Protein AF-A0A962I729-F1 (afdb_monomer_lite)

Secondary structure (DSSP, 8-state):
--HHHHHHHHHHHHHHHHHHHHHHTS----TT--S-----HHHHSTT--S-EEEEEE-TTS-EEEEEBTEEEEE-SS-EEEEE--GGG-BEEEEEE-TTS-EEEEESS-EEEEEE-TTSSEEEEE-S-S---SSPPPGGGTTS-SS---TT-SS-----

Radius of gyration: 30.05 Å; chains: 1; bounding box: 80×46×85 Å

Sequence (159 aa):
MDRTVLHHCGLLLTLLCGMHVCVGMAQTSVIGRRPIDTYVLRDLVEGCGDFNQTLDQDAQGRILVGNSGCLARFDGAHWQAYNSDPAARYFNGVLARPDGRIFVTTERDFGLFEADDRGGLAWHSLLPVWIPRRCPSPTSALRSPGRMASGCVGARVCC

pLDDT: mean 76.46, std 19.76, range [34.25, 98.06]

Foldseek 3Di:
DDPVVVVVVVVVVVVVVVVVVVVVVPDDPPPPPDPDDDDQDVVAEPQFDRAFAEWDAALLRWIWTQGQQWTWTHPPDGIYTDGEPPQFRAWNYWDYDNVGKIWTDGPRFTWIWDQDPVRDTDTDTPDDPDDPPDDPDPVVVPPDDDDDDPDDDDDPPDD

Structure (mmCIF, N/CA/C/O backbone):
data_AF-A0A962I729-F1
#
_entry.id   AF-A0A962I729-F1
#
loop_
_atom_site.group_PDB
_atom_site.id
_atom_site.type_symbol
_atom_site.label_atom_id
_atom_site.label_alt_id
_atom_site.label_comp_id
_atom_site.label_asym_id
_atom_site.label_entity_id
_atom_site.label_seq_id
_atom_site.pdbx_PDB_ins_code
_atom_site.Cartn_x
_atom_site.Cartn_y
_atom_site.Cartn_z
_atom_site.occupancy
_atom_site.B_iso_or_equiv
_atom_site.auth_seq_id
_atom_site.auth_comp_id
_atom_site.auth_asym_id
_atom_site.auth_atom_id
_atom_site.pdbx_PDB_model_num
ATOM 1 N N . MET A 1 1 ? -51.482 -27.299 43.779 1.00 57.81 1 MET A N 1
ATOM 2 C CA . MET A 1 1 ? -50.278 -26.784 43.093 1.00 57.81 1 MET A CA 1
ATOM 3 C C . MET A 1 1 ? -49.107 -27.656 43.492 1.00 57.81 1 MET A C 1
ATOM 5 O O . MET A 1 1 ? -48.879 -27.830 44.683 1.00 57.81 1 MET A O 1
ATOM 9 N N . ASP A 1 2 ? -48.455 -28.273 42.513 1.00 76.12 2 ASP A N 1
ATOM 10 C CA . ASP A 1 2 ? -47.385 -29.246 42.729 1.00 76.12 2 ASP A CA 1
ATOM 11 C C . ASP A 1 2 ? -46.096 -28.532 43.173 1.00 76.12 2 ASP A C 1
ATOM 13 O O . ASP A 1 2 ? -45.633 -27.590 42.525 1.00 76.12 2 ASP A O 1
ATOM 17 N N . ARG A 1 3 ? -45.537 -28.954 44.313 1.00 71.50 3 ARG A N 1
ATOM 18 C CA . ARG A 1 3 ? -44.330 -28.358 44.908 1.00 71.50 3 ARG A CA 1
ATOM 19 C C . ARG A 1 3 ? -43.139 -28.443 43.959 1.00 71.50 3 ARG A C 1
ATOM 21 O O . ARG A 1 3 ? -42.306 -27.542 43.947 1.00 71.50 3 ARG A O 1
ATOM 28 N N . THR A 1 4 ? -43.087 -29.484 43.134 1.00 72.19 4 THR A N 1
ATOM 29 C CA . THR A 1 4 ? -42.017 -29.685 42.155 1.00 72.19 4 THR A CA 1
ATOM 30 C C . THR A 1 4 ? -42.010 -28.570 41.107 1.00 72.19 4 THR A C 1
ATOM 32 O O . THR A 1 4 ? -40.967 -27.964 40.877 1.00 72.19 4 THR A O 1
ATOM 35 N N . VAL A 1 5 ? -43.170 -28.199 40.565 1.00 74.12 5 VAL A N 1
ATOM 36 C CA . VAL A 1 5 ? -43.319 -27.120 39.573 1.00 74.12 5 VAL A CA 1
ATOM 37 C C . VAL A 1 5 ? -42.881 -25.769 40.147 1.00 74.12 5 VAL A C 1
ATOM 39 O O . VAL A 1 5 ? -42.182 -25.010 39.478 1.00 74.12 5 VAL A O 1
ATOM 42 N N . LEU A 1 6 ? -43.201 -25.496 41.416 1.00 72.31 6 LEU A N 1
ATOM 43 C CA . LEU A 1 6 ? -42.795 -24.261 42.094 1.00 72.31 6 LEU A CA 1
ATOM 44 C C . LEU A 1 6 ? -41.265 -24.156 42.249 1.00 72.31 6 LEU A C 1
ATOM 46 O O . LEU A 1 6 ? -40.693 -23.084 42.051 1.00 72.31 6 LEU A O 1
ATOM 50 N N . HIS A 1 7 ? -40.594 -25.275 42.547 1.00 74.31 7 HIS A N 1
ATOM 51 C CA . HIS A 1 7 ? -39.131 -25.337 42.636 1.00 74.31 7 HIS A CA 1
ATOM 52 C C . HIS A 1 7 ? -38.449 -25.131 41.277 1.00 74.31 7 HIS A C 1
ATOM 54 O O . HIS A 1 7 ? -37.456 -24.409 41.203 1.00 74.31 7 HIS A O 1
ATOM 60 N N . HIS A 1 8 ? -38.994 -25.705 40.199 1.00 80.88 8 HIS A N 1
ATOM 61 C CA . HIS A 1 8 ? -38.436 -25.551 38.851 1.00 80.88 8 HIS A CA 1
ATOM 62 C C . HIS A 1 8 ? -38.604 -24.116 38.334 1.00 80.88 8 HIS A C 1
ATOM 64 O O . HIS A 1 8 ? -37.663 -23.552 37.779 1.00 80.88 8 HIS A O 1
ATOM 70 N N . CYS A 1 9 ? -39.757 -23.484 38.586 1.00 78.31 9 CYS A N 1
ATOM 71 C CA . CYS A 1 9 ? -39.972 -22.074 38.256 1.00 78.31 9 CYS A CA 1
ATOM 72 C C . CYS A 1 9 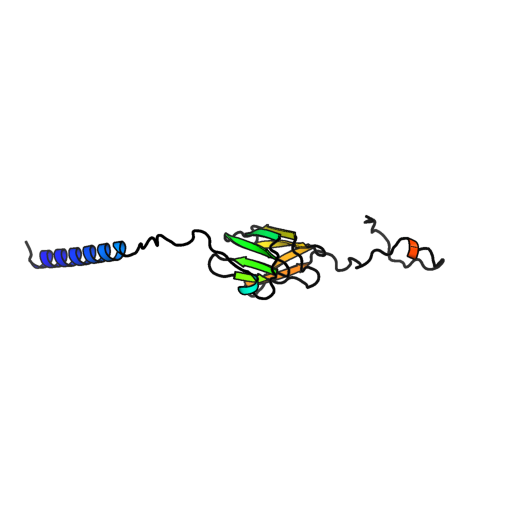? -39.030 -21.145 39.037 1.00 78.31 9 CYS A C 1
ATOM 74 O O . CYS A 1 9 ? -38.478 -20.214 38.453 1.00 78.31 9 CYS A O 1
ATOM 76 N N . GLY A 1 10 ? -38.802 -21.411 40.329 1.00 81.06 10 GLY A N 1
ATOM 77 C CA . GLY A 1 10 ? -37.864 -20.637 41.147 1.00 81.06 10 GLY A CA 1
ATOM 78 C C . GLY A 1 10 ? -36.418 -20.734 40.653 1.00 81.06 10 GLY A C 1
ATOM 79 O O . GLY A 1 10 ? -35.737 -19.716 40.561 1.00 81.06 10 GLY A O 1
ATOM 80 N N . LEU A 1 11 ? -35.971 -21.935 40.271 1.00 79.88 11 LEU A N 1
ATOM 81 C CA . LEU A 1 11 ? -34.620 -22.165 39.752 1.00 79.88 11 LEU A CA 1
ATOM 82 C C . LEU A 1 11 ? -34.410 -21.528 38.366 1.00 79.88 11 LEU A C 1
ATOM 84 O O . LEU A 1 11 ? -33.340 -21.002 38.072 1.00 79.88 11 LEU A O 1
ATOM 88 N N . LEU A 1 12 ? -35.443 -21.525 37.518 1.00 81.25 12 LEU A N 1
ATOM 89 C CA . LEU A 1 12 ? -35.394 -20.866 36.211 1.00 81.25 12 LEU A CA 1
ATOM 90 C C . LEU A 1 12 ? -35.304 -19.336 36.355 1.00 81.25 12 LEU A C 1
ATOM 92 O O . LEU A 1 12 ? -34.531 -18.689 35.652 1.00 81.25 12 LEU A O 1
ATOM 96 N N . LEU A 1 13 ? -36.059 -18.758 37.296 1.00 78.00 13 LEU A N 1
ATOM 97 C CA . LEU A 1 13 ? -36.051 -17.321 37.586 1.00 78.00 13 LEU A CA 1
ATOM 98 C C . LEU A 1 13 ? -34.705 -16.842 38.143 1.00 78.00 13 LEU A C 1
ATOM 100 O O . LEU A 1 13 ? -34.236 -15.774 37.752 1.00 78.00 13 LEU A O 1
ATOM 104 N N . THR A 1 14 ? -34.052 -17.621 39.009 1.00 77.44 14 THR A N 1
ATOM 105 C CA . THR A 1 14 ? -32.721 -17.267 39.530 1.00 77.44 14 THR A CA 1
ATOM 106 C C . THR A 1 14 ? -31.637 -17.357 38.457 1.00 77.44 14 THR A C 1
ATOM 108 O O . THR A 1 14 ? -30.787 -16.470 38.392 1.00 77.44 14 THR A O 1
ATOM 111 N N . LEU A 1 15 ? -31.692 -18.358 37.570 1.00 78.62 15 LEU A N 1
ATOM 112 C CA . LEU A 1 15 ? -30.770 -18.482 36.433 1.00 78.62 15 LEU A CA 1
ATOM 113 C C . LEU A 1 15 ? -30.939 -17.343 35.416 1.00 78.62 15 LEU A C 1
ATOM 115 O O . LEU A 1 15 ? -29.949 -16.771 34.957 1.00 78.62 15 LEU A O 1
ATOM 119 N N . LEU A 1 16 ? -32.183 -16.970 35.098 1.00 73.50 16 LEU A N 1
ATOM 120 C CA . LEU A 1 16 ? -32.474 -15.839 34.214 1.00 73.50 16 LEU A CA 1
ATOM 121 C C . LEU A 1 16 ? -32.018 -14.513 34.836 1.00 73.50 16 LEU A C 1
ATOM 123 O O . LEU A 1 16 ? -31.390 -13.710 34.150 1.00 73.50 16 LEU A O 1
ATOM 127 N N . CYS A 1 17 ? -32.253 -14.304 36.134 1.00 69.12 17 CYS A N 1
ATOM 128 C CA . CYS A 1 17 ? -31.800 -13.106 36.846 1.00 69.12 17 CYS A CA 1
ATOM 129 C C . CYS A 1 17 ? -30.262 -13.015 36.896 1.00 69.12 17 CYS A C 1
ATOM 131 O O . CYS A 1 17 ? -29.696 -11.960 36.612 1.00 69.12 17 CYS A O 1
ATOM 133 N N . GLY A 1 18 ? -29.576 -14.137 37.149 1.00 66.38 18 GLY A N 1
ATOM 134 C CA . GLY A 1 18 ? -28.114 -14.219 37.119 1.00 66.38 18 GLY A CA 1
ATOM 135 C C . GLY A 1 18 ? -27.522 -13.830 35.761 1.00 66.38 18 GLY A C 1
ATOM 136 O O . GLY A 1 18 ? -26.590 -13.032 35.711 1.00 66.38 18 GLY A O 1
ATOM 137 N N . MET A 1 19 ? -28.114 -14.297 34.655 1.00 61.00 19 MET A N 1
ATOM 138 C CA . MET A 1 19 ? -27.683 -13.911 33.303 1.00 61.00 19 MET A CA 1
ATOM 139 C C . MET A 1 19 ? -27.856 -12.412 33.013 1.00 61.00 19 MET A C 1
ATOM 141 O O . MET A 1 19 ? -26.990 -11.818 32.374 1.00 61.00 19 MET A O 1
ATOM 145 N N . HIS A 1 20 ? -28.922 -11.771 33.505 1.00 58.88 20 HIS A N 1
ATOM 146 C CA . HIS A 1 20 ? -29.139 -10.332 33.291 1.00 58.88 20 HIS A CA 1
ATOM 147 C C . HIS A 1 20 ? -28.117 -9.471 34.050 1.00 58.88 20 HIS A C 1
ATOM 149 O O . HIS A 1 20 ? -27.668 -8.447 33.534 1.00 58.88 20 HIS A O 1
ATOM 155 N N . VAL A 1 21 ? -27.688 -9.909 35.240 1.00 58.88 21 VAL A N 1
ATOM 156 C CA . VAL A 1 21 ? -26.622 -9.239 36.006 1.00 58.88 21 VAL A CA 1
ATOM 157 C C . VAL A 1 21 ? -25.266 -9.356 35.295 1.00 58.88 21 VAL A C 1
ATOM 159 O O . VAL A 1 21 ? -24.503 -8.390 35.280 1.00 58.88 21 VAL A O 1
ATOM 162 N N . CYS A 1 22 ? -24.979 -10.486 34.637 1.00 55.28 22 CYS A N 1
ATOM 163 C CA . CYS A 1 22 ? -23.746 -10.665 33.859 1.00 55.28 22 CYS A CA 1
ATOM 164 C C . CYS A 1 22 ? -23.663 -9.728 32.640 1.00 55.28 22 CYS A C 1
ATOM 166 O O . CYS A 1 22 ? -22.584 -9.231 32.327 1.00 55.28 22 CYS A O 1
ATOM 168 N N . VAL A 1 23 ? -24.788 -9.452 31.971 1.00 58.75 23 VAL A N 1
ATOM 169 C CA . VAL A 1 23 ? -24.826 -8.570 30.788 1.00 58.75 23 VAL A CA 1
ATOM 170 C C . VAL A 1 23 ? -24.646 -7.093 31.170 1.00 58.75 23 VAL A C 1
ATOM 172 O O . VAL A 1 23 ? -23.992 -6.349 30.443 1.00 58.75 23 VAL A O 1
ATOM 175 N N . GLY A 1 24 ? -25.144 -6.666 32.337 1.00 54.94 24 GLY A N 1
ATOM 176 C CA . GLY A 1 24 ? -25.010 -5.281 32.816 1.00 54.94 24 GLY A CA 1
ATOM 177 C C . GLY A 1 24 ? -23.579 -4.858 33.180 1.00 54.94 24 GLY A C 1
ATOM 178 O O . GLY A 1 24 ? -23.274 -3.670 33.193 1.00 54.94 24 GLY A O 1
ATOM 179 N N . MET A 1 25 ? -22.683 -5.817 33.432 1.00 58.00 25 MET A N 1
ATOM 180 C CA . MET A 1 25 ? -21.262 -5.567 33.720 1.00 58.00 25 MET A CA 1
ATOM 181 C C . MET A 1 25 ? -20.390 -5.501 32.451 1.00 58.00 25 MET A C 1
ATOM 183 O O . MET A 1 25 ? -19.196 -5.225 32.544 1.00 58.00 25 MET A O 1
ATOM 187 N N . ALA A 1 26 ? -20.959 -5.740 31.262 1.00 56.50 26 ALA A N 1
ATOM 188 C CA . ALA A 1 26 ? -20.206 -5.861 30.011 1.00 56.50 26 ALA A CA 1
ATOM 189 C C . ALA A 1 26 ? -20.009 -4.542 29.239 1.00 56.50 26 ALA A C 1
ATOM 191 O O . ALA A 1 26 ? -19.498 -4.565 28.120 1.00 56.50 26 ALA A O 1
ATOM 192 N N . GLN A 1 27 ? -20.376 -3.384 29.797 1.00 61.28 27 GLN A N 1
ATOM 193 C CA . GLN A 1 27 ? -20.099 -2.093 29.161 1.00 61.28 27 GLN A CA 1
ATOM 194 C C . GLN A 1 27 ? -19.414 -1.126 30.120 1.00 61.28 27 GLN A C 1
ATOM 196 O O . GLN A 1 27 ? -20.031 -0.255 30.728 1.00 61.28 27 GLN A O 1
ATOM 201 N N . THR A 1 28 ? -18.091 -1.242 30.203 1.00 49.53 28 THR A N 1
ATOM 202 C CA . THR A 1 28 ? -17.242 -0.128 30.616 1.00 49.53 28 THR A CA 1
ATOM 203 C C . THR A 1 28 ? -17.068 0.802 29.416 1.00 49.53 28 THR A C 1
ATOM 205 O O . THR A 1 28 ? -16.207 0.595 28.562 1.00 49.53 28 THR A O 1
ATOM 208 N N . SER A 1 29 ? -17.880 1.858 29.318 1.00 59.28 29 SER A N 1
ATOM 209 C CA . SER A 1 29 ? -17.461 2.999 28.504 1.00 59.28 29 SER A CA 1
ATOM 210 C C . SER A 1 29 ? -16.312 3.675 29.256 1.00 59.28 29 SER A C 1
ATOM 212 O O . SER A 1 29 ? -16.481 4.294 30.306 1.00 59.28 29 SER A O 1
ATOM 214 N N . VAL A 1 30 ? -15.088 3.457 28.780 1.00 60.78 30 VAL A N 1
ATOM 215 C CA . VAL A 1 30 ? -13.893 4.046 29.389 1.00 60.78 30 VAL A CA 1
ATOM 216 C C . VAL A 1 30 ? -13.843 5.519 28.986 1.00 60.78 30 VAL A C 1
ATOM 218 O O . VAL A 1 30 ? -13.263 5.887 27.963 1.00 60.78 30 VAL A O 1
ATOM 221 N N . ILE A 1 31 ? -14.504 6.365 29.777 1.00 60.16 31 ILE A N 1
ATOM 222 C CA . ILE A 1 31 ? -14.401 7.825 29.701 1.00 60.16 31 ILE A CA 1
ATOM 223 C C . ILE A 1 31 ? -12.913 8.178 29.863 1.00 60.16 31 ILE A C 1
ATOM 225 O O . ILE A 1 31 ? -12.344 7.984 30.933 1.00 60.16 31 ILE A O 1
ATOM 229 N N . GLY A 1 32 ? -12.267 8.628 28.781 1.00 61.84 32 GLY A N 1
ATOM 230 C CA . GLY A 1 32 ? -10.836 8.968 28.757 1.00 61.84 32 GLY A CA 1
ATOM 231 C C . GLY A 1 32 ? -9.999 8.257 27.687 1.00 61.84 32 GLY A C 1
ATOM 232 O O . GLY A 1 32 ? -8.829 8.603 27.518 1.00 61.84 32 GLY A O 1
ATOM 233 N N . ARG A 1 33 ? -10.555 7.303 26.926 1.00 65.88 33 ARG A N 1
ATOM 234 C CA . ARG A 1 33 ? -9.853 6.774 25.745 1.00 65.88 33 ARG A CA 1
ATOM 235 C C . ARG A 1 33 ? -9.688 7.906 24.726 1.00 65.88 33 ARG A C 1
ATOM 237 O O . ARG A 1 33 ? -10.657 8.608 24.431 1.00 65.88 33 ARG A O 1
ATOM 244 N N . ARG A 1 34 ? -8.475 8.109 24.199 1.00 58.97 34 ARG A N 1
ATOM 245 C CA . ARG A 1 34 ? -8.302 9.031 23.069 1.00 58.97 34 ARG A CA 1
ATOM 246 C C . ARG A 1 34 ? -9.185 8.508 21.928 1.00 58.97 34 ARG A C 1
ATOM 248 O O . ARG A 1 34 ? -9.075 7.331 21.606 1.00 58.97 34 ARG A O 1
ATOM 255 N N . PRO A 1 35 ? -10.036 9.342 21.312 1.00 78.69 35 PRO A N 1
ATOM 256 C CA . PRO A 1 35 ? -10.811 8.936 20.138 1.00 78.69 35 PRO A CA 1
ATOM 257 C C . PRO A 1 35 ? -9.929 8.726 18.897 1.00 78.69 35 PRO A C 1
ATOM 259 O O . PRO A 1 35 ? -10.429 8.338 17.848 1.00 78.69 35 PRO A O 1
ATOM 262 N N . ILE 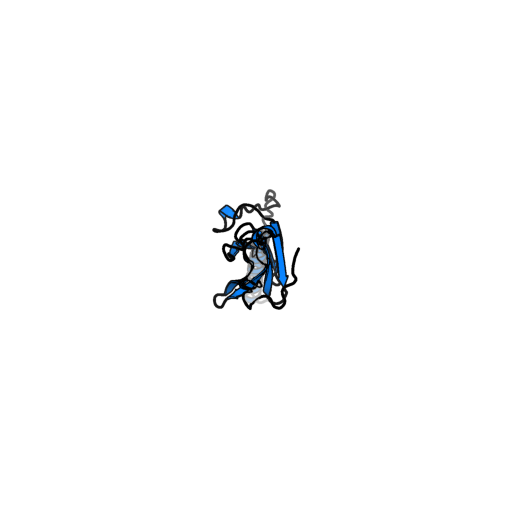A 1 36 ? -8.632 9.024 19.008 1.00 82.88 36 ILE A N 1
ATOM 263 C CA . ILE A 1 36 ? -7.643 8.945 17.944 1.00 82.88 36 ILE A CA 1
ATOM 264 C C . ILE A 1 36 ? -6.534 8.019 18.427 1.00 82.88 36 ILE A C 1
ATOM 266 O O . ILE A 1 36 ? -5.860 8.322 19.418 1.00 82.88 36 ILE A O 1
ATOM 270 N N . ASP A 1 37 ? -6.349 6.929 17.695 1.00 86.31 37 ASP A N 1
ATOM 271 C CA . ASP A 1 37 ? -5.183 6.068 17.806 1.00 86.31 37 ASP A CA 1
ATOM 272 C C . ASP A 1 37 ? -4.119 6.537 16.805 1.00 86.31 37 ASP A C 1
ATOM 274 O O . ASP A 1 37 ? -4.421 6.879 15.658 1.00 86.31 37 ASP A O 1
ATOM 278 N N . THR A 1 38 ? -2.865 6.578 17.251 1.00 88.44 38 THR A N 1
ATOM 279 C CA . THR A 1 38 ? -1.725 6.994 16.426 1.00 88.44 38 THR A CA 1
ATOM 280 C C . THR A 1 38 ? -0.853 5.786 16.122 1.00 88.44 38 THR A C 1
ATOM 282 O O . THR A 1 38 ? -0.446 5.071 17.036 1.00 88.44 38 THR A O 1
ATOM 285 N N . TYR A 1 39 ? -0.511 5.607 14.846 1.00 89.75 39 TYR A N 1
ATOM 286 C CA . TYR A 1 39 ? 0.338 4.520 14.365 1.00 89.75 39 TYR A CA 1
ATOM 287 C C . TYR A 1 39 ? 1.586 5.090 13.694 1.00 89.75 39 TYR A C 1
ATOM 289 O O . TYR A 1 39 ? 1.490 5.865 12.742 1.00 89.75 39 TYR A O 1
ATOM 297 N N . VAL A 1 40 ? 2.760 4.697 14.186 1.00 89.19 40 VAL A N 1
ATOM 298 C CA . VAL A 1 40 ? 4.055 5.078 13.609 1.00 89.19 40 VAL A CA 1
ATOM 299 C C . VAL A 1 40 ? 4.575 3.889 12.806 1.00 89.19 40 VAL A C 1
ATOM 301 O O . VAL A 1 40 ? 5.117 2.947 13.371 1.00 89.19 40 VAL A O 1
ATOM 304 N N . LEU A 1 41 ? 4.356 3.893 11.487 1.00 87.62 41 LEU A N 1
ATOM 305 C CA . LEU A 1 41 ? 4.556 2.697 10.654 1.00 87.62 41 LEU A CA 1
ATOM 306 C C . LEU A 1 41 ? 5.974 2.130 10.706 1.00 87.62 41 LEU A C 1
ATOM 308 O O . LEU A 1 41 ? 6.110 0.917 10.816 1.00 87.62 41 LEU A O 1
ATOM 312 N N . ARG A 1 42 ? 7.010 2.977 10.711 1.00 85.44 42 ARG A N 1
ATOM 313 C CA . ARG A 1 42 ? 8.409 2.530 10.842 1.00 85.44 42 ARG A CA 1
ATOM 314 C C . ARG A 1 42 ? 8.689 1.692 12.091 1.00 85.44 42 ARG A C 1
ATOM 316 O O . ARG A 1 42 ? 9.618 0.894 12.084 1.00 85.44 42 ARG A O 1
ATOM 323 N N . ASP A 1 43 ? 7.903 1.882 13.151 1.00 88.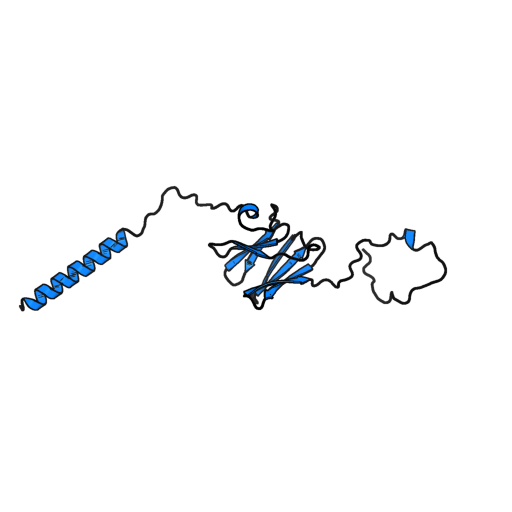62 43 ASP A N 1
ATOM 324 C CA . ASP A 1 43 ? 8.059 1.169 14.420 1.00 88.62 43 ASP A CA 1
ATOM 325 C C . ASP A 1 43 ? 7.185 -0.100 14.462 1.00 88.62 43 ASP A C 1
ATOM 327 O O . ASP A 1 43 ? 7.360 -0.948 15.334 1.00 88.62 43 ASP A O 1
ATOM 331 N N . LEU A 1 44 ? 6.231 -0.230 13.533 1.00 86.88 44 LEU A N 1
ATOM 332 C CA . LEU A 1 44 ? 5.240 -1.309 13.487 1.00 86.88 44 LEU A CA 1
ATOM 333 C C . LEU A 1 44 ? 5.535 -2.349 12.405 1.00 86.88 44 LEU A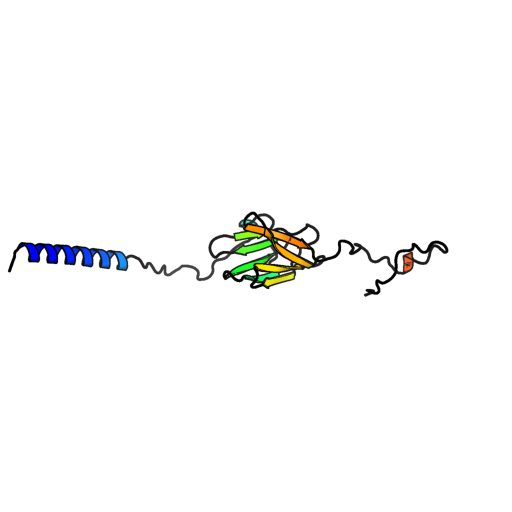 C 1
ATOM 335 O O . LEU A 1 44 ? 5.177 -3.514 12.566 1.00 86.88 44 LEU A O 1
ATOM 339 N N . VAL A 1 45 ? 6.142 -1.935 11.295 1.00 84.62 45 VAL A N 1
ATOM 340 C CA . VAL A 1 45 ? 6.401 -2.784 10.131 1.00 84.62 45 VAL A CA 1
ATOM 341 C C . VAL A 1 45 ? 7.746 -2.443 9.500 1.00 84.62 45 VAL A C 1
ATOM 343 O O . VAL A 1 45 ? 7.988 -1.319 9.060 1.00 84.62 45 VAL A O 1
ATOM 346 N N . GLU A 1 46 ? 8.617 -3.448 9.421 1.00 85.50 46 GLU A N 1
ATOM 347 C CA . GLU A 1 46 ? 9.923 -3.327 8.776 1.00 85.50 46 GLU A CA 1
ATOM 348 C C . GLU A 1 46 ? 9.788 -3.061 7.267 1.00 85.50 46 GLU A C 1
ATOM 350 O O . GLU A 1 46 ? 8.895 -3.579 6.597 1.00 85.50 46 GLU A O 1
ATOM 355 N N . GLY A 1 47 ? 10.707 -2.266 6.713 1.00 80.44 47 GLY A N 1
ATOM 356 C CA . GLY A 1 47 ? 10.749 -1.937 5.281 1.00 80.44 47 GLY A CA 1
ATOM 357 C C . GLY A 1 47 ? 9.919 -0.714 4.874 1.00 80.44 47 GLY A C 1
ATOM 358 O O . GLY A 1 47 ? 10.149 -0.164 3.797 1.00 80.44 47 GLY A O 1
ATOM 359 N N . CYS A 1 48 ? 9.030 -0.237 5.746 1.00 87.88 48 CYS A N 1
ATOM 360 C CA . CYS A 1 48 ? 8.326 1.031 5.583 1.00 87.88 48 CYS A CA 1
ATOM 361 C C . CYS A 1 48 ? 9.131 2.188 6.186 1.00 87.88 48 CYS A C 1
ATOM 363 O O . CYS A 1 48 ? 9.672 2.078 7.285 1.00 87.88 4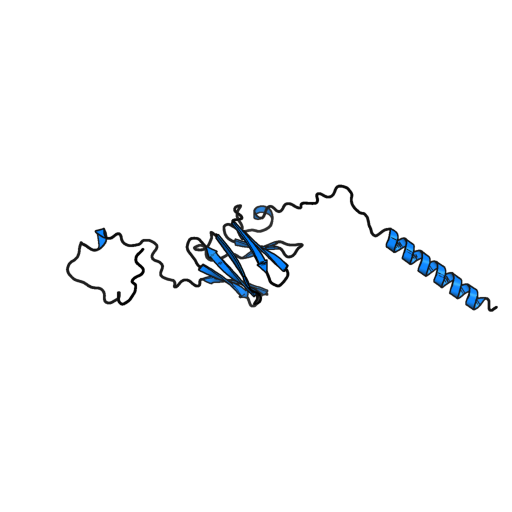8 CYS A O 1
ATOM 365 N N . GLY A 1 49 ? 9.209 3.308 5.472 1.00 85.38 49 GLY A N 1
ATOM 366 C CA . GLY A 1 49 ? 9.817 4.539 5.969 1.00 85.38 49 GLY A CA 1
ATOM 367 C C . GLY A 1 49 ? 8.821 5.484 6.648 1.00 85.38 49 GLY A C 1
ATOM 368 O O . GLY A 1 49 ? 7.755 5.093 7.123 1.00 85.38 49 GLY A O 1
ATOM 369 N N . ASP A 1 50 ? 9.179 6.768 6.665 1.00 84.44 50 ASP A N 1
ATOM 370 C CA . ASP A 1 50 ? 8.475 7.814 7.423 1.00 84.44 50 ASP A CA 1
ATOM 371 C C . ASP A 1 50 ? 7.550 8.692 6.581 1.00 84.44 50 ASP A C 1
ATOM 373 O O . ASP A 1 50 ? 6.954 9.642 7.091 1.00 84.44 50 ASP A O 1
ATOM 377 N N . PHE A 1 51 ? 7.420 8.396 5.287 1.00 87.62 51 PHE A N 1
ATOM 378 C CA . PHE A 1 51 ? 6.702 9.259 4.358 1.00 87.62 51 PHE A CA 1
ATOM 379 C C . PHE A 1 51 ? 5.452 8.580 3.799 1.00 87.62 51 PHE A C 1
ATOM 381 O O . PHE A 1 51 ? 5.528 7.815 2.840 1.00 87.62 51 PHE A O 1
ATOM 388 N N . ASN A 1 52 ? 4.302 8.882 4.406 1.00 90.19 52 ASN A N 1
ATOM 389 C CA . ASN A 1 52 ? 2.980 8.461 3.939 1.00 90.19 52 ASN A CA 1
ATOM 390 C C . ASN A 1 52 ? 2.480 9.440 2.874 1.00 90.19 52 ASN A C 1
ATOM 392 O O . ASN A 1 52 ? 2.297 10.619 3.167 1.00 90.19 52 ASN A O 1
ATOM 396 N N . GLN A 1 53 ? 2.254 8.956 1.656 1.00 91.38 53 GLN A N 1
ATOM 397 C CA . GLN A 1 53 ? 1.955 9.805 0.494 1.00 91.38 53 GLN A CA 1
ATOM 398 C C . GLN A 1 53 ? 0.515 9.685 0.013 1.00 91.38 53 GLN A C 1
ATOM 400 O O . GLN A 1 53 ? -0.053 10.623 -0.537 1.00 91.38 53 GLN A O 1
ATOM 405 N N . THR A 1 54 ? -0.067 8.504 0.179 1.00 94.62 54 THR A N 1
ATOM 406 C CA . THR A 1 54 ? -1.367 8.162 -0.388 1.00 94.62 54 THR A CA 1
ATOM 407 C C . THR A 1 54 ? -2.014 7.086 0.462 1.00 94.62 54 THR A C 1
ATOM 409 O O . THR A 1 54 ? -1.327 6.310 1.129 1.00 94.62 54 THR A O 1
ATOM 412 N N . LEU A 1 55 ? -3.337 7.022 0.414 1.00 96.06 55 LEU A N 1
ATOM 413 C CA . LEU A 1 55 ? -4.105 5.964 1.043 1.00 96.06 55 LEU A CA 1
ATOM 414 C C . LEU A 1 55 ? -5.287 5.580 0.166 1.00 96.06 55 LEU A C 1
ATOM 416 O O . LEU A 1 55 ? -5.777 6.406 -0.601 1.00 96.06 55 LEU A O 1
ATOM 420 N N . ASP A 1 56 ? -5.729 4.342 0.312 1.00 98.06 56 ASP A N 1
ATOM 421 C CA . ASP A 1 56 ? -6.969 3.839 -0.269 1.00 98.06 56 ASP A CA 1
ATOM 422 C C . ASP A 1 56 ? -7.538 2.723 0.621 1.00 98.06 56 ASP A C 1
ATOM 424 O O . ASP A 1 56 ? -6.903 2.310 1.596 1.00 98.06 56 ASP A O 1
ATOM 428 N N . GLN A 1 57 ? -8.727 2.225 0.304 1.00 97.88 57 GLN A N 1
ATOM 429 C CA . GLN A 1 57 ? -9.349 1.104 1.001 1.00 97.88 57 GLN A CA 1
ATOM 430 C C . GLN A 1 57 ? -9.661 -0.022 0.017 1.00 97.88 57 GLN A C 1
ATOM 432 O O . GLN A 1 57 ? -10.249 0.202 -1.038 1.00 97.88 57 GLN A O 1
ATOM 437 N N . ASP A 1 58 ? -9.278 -1.251 0.364 1.00 96.88 58 ASP A N 1
ATOM 438 C CA . ASP A 1 58 ? -9.595 -2.404 -0.475 1.00 96.88 58 ASP A CA 1
ATOM 439 C C . ASP A 1 58 ? -11.027 -2.922 -0.287 1.00 96.88 58 ASP A C 1
ATOM 441 O O . ASP A 1 58 ? -11.781 -2.484 0.583 1.00 96.88 58 ASP A O 1
ATOM 445 N N . ALA A 1 59 ? -11.413 -3.892 -1.119 1.00 95.25 59 ALA A N 1
ATOM 446 C CA . ALA A 1 59 ? -12.758 -4.465 -1.123 1.00 95.25 59 ALA A CA 1
ATOM 447 C C . ALA A 1 59 ? -13.143 -5.174 0.190 1.00 95.25 59 ALA A C 1
ATOM 449 O O . ALA A 1 59 ? -14.321 -5.441 0.419 1.00 95.25 59 ALA A O 1
ATOM 450 N N . GLN A 1 60 ? -12.168 -5.493 1.046 1.00 95.50 60 GLN A N 1
ATOM 451 C CA . GLN A 1 60 ? -12.378 -6.098 2.359 1.00 95.50 60 GLN A CA 1
ATOM 452 C C . GLN A 1 60 ? -12.418 -5.043 3.476 1.00 95.50 60 GLN A C 1
ATOM 454 O O . GLN A 1 60 ? -12.504 -5.398 4.649 1.00 95.50 60 GLN A O 1
ATOM 459 N N . GLY A 1 61 ? -12.359 -3.754 3.131 1.00 97.06 61 GLY A N 1
ATOM 460 C CA . GLY A 1 61 ? -12.366 -2.652 4.085 1.00 97.06 61 GLY A CA 1
ATOM 461 C C . GLY A 1 61 ? -11.011 -2.395 4.745 1.00 97.06 61 GLY A C 1
ATOM 462 O O . GLY A 1 61 ? -10.938 -1.580 5.666 1.00 97.06 61 GLY A O 1
ATOM 463 N N . ARG A 1 62 ? -9.934 -3.050 4.297 1.00 97.00 62 ARG A N 1
ATOM 464 C CA . ARG A 1 62 ? -8.594 -2.862 4.868 1.00 97.00 62 ARG A CA 1
ATOM 465 C C . ARG A 1 62 ? -7.998 -1.570 4.330 1.00 97.00 62 ARG A C 1
ATOM 467 O O . ARG A 1 62 ? -8.137 -1.259 3.146 1.00 97.00 62 ARG A O 1
ATOM 474 N N . ILE A 1 63 ? -7.323 -0.823 5.196 1.00 97.38 63 ILE A N 1
ATOM 475 C CA . ILE A 1 63 ? -6.702 0.448 4.819 1.00 97.38 63 ILE A CA 1
ATOM 476 C C . ILE A 1 63 ? -5.339 0.163 4.204 1.00 97.38 63 ILE A C 1
ATOM 478 O O . ILE A 1 63 ? -4.520 -0.535 4.798 1.00 97.38 63 ILE A O 1
ATOM 482 N N . LEU A 1 64 ? -5.096 0.718 3.026 1.00 96.81 64 LEU A N 1
ATOM 483 C CA . LEU A 1 64 ? -3.819 0.680 2.335 1.00 96.81 64 LEU A CA 1
ATOM 484 C C . LEU A 1 64 ? -3.167 2.051 2.444 1.00 96.81 64 LEU A C 1
ATOM 486 O O . LEU A 1 64 ? -3.802 3.064 2.167 1.00 96.81 64 LEU A O 1
ATOM 490 N N . VAL A 1 65 ? -1.893 2.089 2.810 1.00 95.81 65 VAL A N 1
ATOM 491 C CA . VAL A 1 65 ? -1.093 3.311 2.879 1.00 95.81 65 VAL A CA 1
ATOM 492 C C . VAL A 1 65 ? 0.131 3.122 2.000 1.00 95.81 65 VAL A C 1
ATOM 494 O O . VAL A 1 65 ? 0.958 2.241 2.238 1.00 95.81 65 VAL A O 1
ATOM 497 N N . GLY A 1 66 ? 0.247 3.956 0.969 1.00 93.94 66 GLY A N 1
ATOM 498 C CA . GLY A 1 66 ? 1.464 4.055 0.179 1.00 93.94 66 GLY A CA 1
ATOM 499 C C . GLY A 1 66 ? 2.502 4.853 0.956 1.00 93.94 66 GLY A C 1
ATOM 500 O O . GLY A 1 66 ? 2.330 6.056 1.180 1.00 93.94 66 GLY A O 1
ATOM 501 N N . ASN A 1 67 ? 3.564 4.173 1.374 1.00 91.75 67 ASN A N 1
ATOM 502 C CA . ASN A 1 67 ? 4.672 4.751 2.117 1.00 91.75 67 ASN A CA 1
ATOM 503 C C . ASN A 1 67 ? 5.961 4.666 1.277 1.00 91.75 67 ASN A C 1
ATOM 505 O O . ASN A 1 67 ? 6.062 3.898 0.319 1.00 91.75 67 ASN A O 1
ATOM 509 N N . SER A 1 68 ? 6.973 5.458 1.620 1.00 86.12 68 SER A N 1
ATOM 510 C CA . SER A 1 68 ? 8.340 5.240 1.147 1.00 86.12 68 SER A CA 1
ATOM 511 C C . SER A 1 68 ? 8.813 3.800 1.417 1.00 86.12 68 SER A C 1
ATOM 513 O O . SER A 1 68 ? 9.064 3.415 2.554 1.00 86.12 68 SER A O 1
ATOM 515 N N . GLY A 1 69 ? 8.979 3.020 0.355 1.00 82.44 69 GLY A N 1
ATOM 516 C CA . GLY A 1 69 ? 9.545 1.672 0.360 1.00 82.44 69 GLY A CA 1
ATOM 517 C C . GLY A 1 69 ? 8.527 0.535 0.413 1.00 82.44 69 GLY A C 1
ATOM 518 O O . GLY A 1 69 ? 8.884 -0.582 0.046 1.00 82.44 69 GLY A O 1
ATOM 519 N N . CYS A 1 70 ? 7.273 0.798 0.796 1.00 91.56 70 CYS A N 1
ATOM 520 C CA . CYS A 1 70 ? 6.294 -0.259 1.046 1.00 91.56 70 CYS A CA 1
ATOM 521 C C . CYS A 1 70 ? 4.840 0.173 0.772 1.00 91.56 70 CYS A C 1
ATOM 523 O O . CYS A 1 70 ? 4.480 1.351 0.849 1.00 91.56 70 CYS A O 1
ATOM 525 N N . LEU A 1 71 ? 3.977 -0.820 0.549 1.00 94.56 71 LEU A N 1
ATOM 526 C CA . LEU A 1 71 ? 2.534 -0.719 0.743 1.00 94.56 71 LEU A CA 1
ATOM 527 C C . LEU A 1 71 ? 2.211 -1.267 2.136 1.00 94.56 71 LEU A C 1
ATOM 529 O O . LEU A 1 71 ? 2.355 -2.467 2.368 1.00 94.56 71 LEU A O 1
ATOM 533 N N . ALA A 1 72 ? 1.770 -0.417 3.058 1.00 95.00 72 ALA A N 1
ATOM 534 C CA . ALA A 1 72 ? 1.308 -0.861 4.368 1.00 95.00 72 ALA A CA 1
ATOM 535 C C . ALA A 1 72 ? -0.199 -1.149 4.326 1.00 95.00 72 ALA A C 1
ATOM 537 O O . ALA A 1 72 ? -0.969 -0.342 3.812 1.00 95.00 72 ALA A O 1
ATOM 538 N N . ARG A 1 73 ? -0.631 -2.287 4.873 1.00 95.31 73 ARG A N 1
ATOM 539 C CA . ARG A 1 73 ? -2.036 -2.699 4.966 1.00 95.31 73 ARG A CA 1
ATOM 540 C C . ARG A 1 73 ? -2.447 -2.862 6.423 1.00 95.31 73 ARG A C 1
ATOM 542 O O . ARG A 1 73 ? -1.784 -3.595 7.153 1.00 95.31 73 ARG A O 1
ATOM 549 N N . PHE A 1 74 ? -3.553 -2.237 6.809 1.00 95.94 74 PHE A N 1
ATOM 550 C CA . PHE A 1 74 ? -4.157 -2.344 8.134 1.00 95.94 74 PHE A CA 1
ATOM 551 C C . PHE A 1 74 ? -5.505 -3.057 8.066 1.00 95.94 74 PHE A C 1
ATOM 553 O O . PHE A 1 74 ? -6.394 -2.638 7.324 1.00 95.94 74 PHE A O 1
ATOM 560 N N . ASP A 1 75 ? -5.663 -4.120 8.851 1.00 95.31 75 ASP A N 1
ATOM 561 C CA . ASP A 1 75 ? -6.888 -4.932 8.894 1.00 95.31 75 ASP A CA 1
ATOM 562 C C . ASP A 1 75 ? -7.875 -4.533 10.010 1.00 95.31 75 ASP A C 1
ATOM 564 O O . ASP A 1 75 ? -8.915 -5.168 10.168 1.00 95.31 75 ASP A O 1
ATOM 568 N N . GLY A 1 76 ? -7.562 -3.483 10.776 1.00 94.06 76 GLY A N 1
ATOM 569 C CA . GLY A 1 76 ? -8.314 -3.075 11.966 1.00 94.06 76 GLY A CA 1
ATOM 570 C C . GLY A 1 76 ? -7.641 -3.461 13.286 1.00 94.06 76 GLY A C 1
ATOM 571 O O . GLY A 1 76 ? -7.986 -2.899 14.324 1.00 94.06 76 GLY A O 1
ATOM 572 N N . ALA A 1 77 ? -6.656 -4.362 13.255 1.00 93.38 77 ALA A N 1
ATOM 573 C CA . ALA A 1 77 ? -5.890 -4.794 14.423 1.00 93.38 77 ALA A CA 1
ATOM 574 C C . ALA A 1 77 ? -4.372 -4.824 14.175 1.00 93.38 77 ALA A C 1
ATOM 576 O O . ALA A 1 77 ? -3.601 -4.427 15.049 1.00 93.38 77 ALA A O 1
ATOM 577 N N . HIS A 1 78 ? -3.936 -5.247 12.990 1.00 93.06 78 HIS A N 1
ATOM 578 C CA . HIS A 1 78 ? -2.539 -5.481 12.642 1.00 93.06 78 HIS A CA 1
ATOM 579 C C . HIS A 1 78 ? -2.140 -4.754 11.361 1.00 93.06 78 HIS A C 1
ATOM 581 O O . HIS A 1 78 ? -2.943 -4.550 10.447 1.00 93.06 78 HIS A O 1
ATOM 587 N N . TRP A 1 79 ? -0.857 -4.401 11.301 1.00 94.31 79 TRP A N 1
ATOM 588 C CA . TRP A 1 79 ? -0.210 -3.830 10.128 1.00 94.31 79 TRP A CA 1
ATOM 589 C C . TRP A 1 79 ? 0.654 -4.877 9.432 1.00 94.31 79 TRP A C 1
ATOM 591 O O . TRP A 1 79 ? 1.337 -5.665 10.082 1.00 94.31 79 TRP A O 1
ATOM 601 N N . GLN A 1 80 ? 0.654 -4.854 8.103 1.00 93.50 80 GLN A N 1
ATOM 602 C CA . GLN A 1 80 ? 1.517 -5.689 7.274 1.00 93.50 80 GLN A CA 1
ATOM 603 C C . GLN A 1 80 ? 2.101 -4.867 6.128 1.00 93.50 80 GLN A C 1
ATOM 605 O O . GLN A 1 80 ? 1.385 -4.079 5.516 1.00 93.50 80 GLN A O 1
ATOM 610 N N . ALA A 1 81 ? 3.384 -5.057 5.828 1.00 92.94 81 ALA A N 1
ATOM 611 C CA . ALA A 1 81 ? 4.071 -4.360 4.747 1.00 92.94 81 ALA A CA 1
ATOM 612 C C . ALA A 1 81 ? 4.305 -5.269 3.540 1.00 92.94 81 ALA A C 1
ATOM 614 O O . ALA A 1 81 ? 4.634 -6.447 3.686 1.00 92.94 81 ALA A O 1
ATOM 615 N N . TYR A 1 82 ? 4.179 -4.683 2.353 1.00 93.00 82 TYR A N 1
ATOM 616 C CA . TYR A 1 82 ? 4.489 -5.315 1.078 1.00 93.00 82 TYR A CA 1
ATOM 617 C C . TYR A 1 82 ? 5.471 -4.448 0.307 1.00 93.00 82 TYR A C 1
ATOM 619 O O . TYR A 1 82 ? 5.189 -3.292 -0.009 1.00 93.00 82 TYR A O 1
ATOM 627 N N . ASN A 1 83 ? 6.637 -5.008 0.014 1.00 89.31 83 ASN A N 1
ATOM 628 C CA . ASN A 1 83 ? 7.702 -4.284 -0.662 1.00 89.31 83 ASN A CA 1
ATOM 629 C C . ASN A 1 83 ? 7.547 -4.411 -2.179 1.00 89.31 83 ASN A C 1
ATOM 631 O O . ASN A 1 83 ? 7.125 -5.446 -2.694 1.00 89.31 83 ASN A O 1
ATOM 635 N N . SER A 1 84 ? 7.908 -3.347 -2.887 1.00 84.56 84 SER A N 1
ATOM 636 C CA . SER A 1 84 ? 8.062 -3.361 -4.343 1.00 84.56 84 SER A CA 1
ATOM 637 C C . SER A 1 84 ? 9.520 -3.623 -4.732 1.00 84.56 84 SER A C 1
ATOM 639 O O . SER A 1 84 ? 10.389 -3.809 -3.874 1.00 84.56 84 SER A O 1
ATOM 641 N N . ASP A 1 85 ? 9.802 -3.629 -6.035 1.00 82.69 85 ASP A N 1
ATOM 642 C CA . ASP A 1 85 ? 11.176 -3.580 -6.535 1.00 82.69 85 ASP A CA 1
ATOM 643 C C . ASP A 1 85 ? 11.921 -2.345 -5.970 1.00 82.69 85 ASP A C 1
ATOM 645 O O . ASP A 1 85 ? 11.328 -1.265 -5.870 1.00 82.69 85 ASP A O 1
ATOM 649 N N . PRO A 1 86 ? 13.226 -2.434 -5.644 1.00 78.62 86 PRO A N 1
ATOM 650 C CA . PRO A 1 86 ? 14.022 -1.281 -5.212 1.00 78.62 86 PRO A CA 1
ATOM 651 C C . PRO A 1 86 ? 13.923 -0.036 -6.114 1.00 78.62 86 PRO A C 1
ATOM 653 O O . PRO A 1 86 ? 14.088 1.091 -5.635 1.00 78.62 86 PRO A O 1
ATOM 656 N N . ALA A 1 87 ? 13.668 -0.208 -7.415 1.00 76.00 87 ALA A N 1
ATOM 657 C CA . ALA A 1 87 ? 13.457 0.889 -8.356 1.00 76.00 87 ALA A CA 1
ATOM 658 C C . ALA A 1 87 ? 12.137 1.650 -8.128 1.00 76.00 87 ALA A C 1
ATOM 660 O O . ALA A 1 87 ? 12.066 2.835 -8.456 1.00 76.00 87 ALA A O 1
ATOM 661 N N . ALA A 1 88 ? 11.140 1.006 -7.523 1.00 80.31 88 ALA A N 1
ATOM 662 C CA . ALA A 1 88 ? 9.771 1.477 -7.338 1.00 80.31 88 ALA A CA 1
ATOM 663 C C . ALA A 1 88 ? 9.503 2.027 -5.919 1.00 80.31 88 ALA A C 1
ATOM 665 O O . ALA A 1 88 ? 8.364 2.221 -5.523 1.00 80.31 88 ALA A O 1
ATOM 666 N N . ARG A 1 89 ? 10.533 2.338 -5.123 1.00 80.06 89 ARG A N 1
ATOM 667 C CA . ARG A 1 89 ? 10.389 2.635 -3.680 1.00 80.06 89 ARG A CA 1
ATOM 668 C C . ARG A 1 89 ? 9.570 3.875 -3.280 1.00 80.06 89 ARG A C 1
ATOM 670 O O . ARG A 1 89 ? 9.408 4.117 -2.091 1.00 80.06 89 ARG A O 1
ATOM 677 N N . TYR A 1 90 ? 9.132 4.718 -4.207 1.00 86.19 90 TYR A N 1
ATOM 678 C CA . TYR A 1 90 ? 8.467 5.984 -3.880 1.00 86.19 90 TYR A CA 1
ATOM 679 C C . TYR A 1 90 ? 7.054 6.008 -4.424 1.00 86.19 90 TYR A C 1
ATOM 681 O O . TYR A 1 90 ? 6.833 6.427 -5.557 1.00 86.19 90 TYR A O 1
ATOM 689 N N . PHE A 1 91 ? 6.111 5.539 -3.614 1.00 90.69 91 PHE A N 1
ATOM 690 C CA . PHE A 1 91 ? 4.714 5.452 -4.011 1.00 90.69 91 PHE A CA 1
ATOM 691 C C . PHE A 1 91 ? 4.084 6.841 -3.973 1.00 90.69 91 PHE A C 1
ATOM 693 O O . PHE A 1 91 ? 4.181 7.544 -2.969 1.00 90.69 91 PHE A O 1
ATOM 700 N N . ASN A 1 92 ? 3.451 7.242 -5.071 1.00 91.25 92 ASN A N 1
ATOM 701 C CA . ASN A 1 92 ? 2.755 8.526 -5.190 1.00 91.25 92 ASN A CA 1
ATOM 702 C C . ASN A 1 92 ? 1.245 8.363 -5.429 1.00 91.25 92 ASN A C 1
ATOM 704 O O . ASN A 1 92 ? 0.516 9.349 -5.388 1.00 91.25 92 ASN A O 1
ATOM 708 N N . GLY A 1 93 ? 0.775 7.136 -5.650 1.00 94.31 93 GLY A N 1
ATOM 709 C CA . GLY A 1 93 ? -0.638 6.816 -5.804 1.00 94.31 93 GLY A CA 1
ATOM 710 C C . GLY A 1 93 ? -0.886 5.335 -5.550 1.00 94.31 93 GLY A C 1
ATOM 711 O O . GLY A 1 93 ? -0.059 4.492 -5.899 1.00 94.31 93 GLY A O 1
ATOM 712 N N . VAL A 1 94 ? -2.014 5.034 -4.914 1.00 96.75 94 VAL A N 1
ATOM 713 C CA . VAL A 1 94 ? -2.509 3.676 -4.661 1.00 96.75 94 VAL A CA 1
ATOM 714 C C . VAL A 1 94 ? -3.971 3.638 -5.087 1.00 96.75 94 VAL A C 1
AT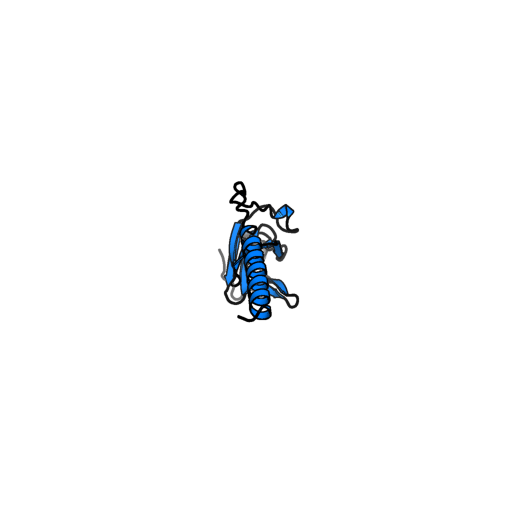OM 716 O O . VAL A 1 94 ? -4.722 4.555 -4.766 1.00 96.75 94 VAL A O 1
ATOM 719 N N . LEU A 1 95 ? -4.351 2.593 -5.820 1.00 97.62 95 LEU A N 1
ATOM 720 C CA . LEU A 1 95 ? -5.722 2.345 -6.248 1.00 97.62 95 LEU A CA 1
ATOM 721 C C . LEU A 1 95 ? -6.065 0.867 -6.053 1.00 97.62 95 LEU A C 1
ATOM 723 O O . LEU A 1 95 ? -5.616 0.006 -6.816 1.00 97.62 95 LEU A O 1
ATOM 727 N N . ALA A 1 96 ? -6.891 0.581 -5.057 1.00 97.94 96 ALA A N 1
ATOM 728 C CA . ALA A 1 96 ? -7.457 -0.733 -4.832 1.00 97.94 96 ALA A CA 1
ATOM 729 C C . ALA A 1 96 ? -8.635 -0.986 -5.777 1.00 97.94 96 ALA A C 1
ATOM 731 O O . ALA A 1 96 ? -9.481 -0.126 -6.033 1.00 97.94 96 ALA A O 1
ATOM 732 N N . ARG A 1 97 ? -8.708 -2.204 -6.307 1.00 97.56 97 ARG A N 1
ATOM 733 C CA . ARG A 1 97 ? -9.787 -2.641 -7.189 1.00 97.56 97 ARG A CA 1
ATOM 734 C C . ARG A 1 97 ? -10.662 -3.691 -6.503 1.00 97.56 97 ARG A C 1
ATOM 736 O O . ARG A 1 97 ? -10.161 -4.480 -5.702 1.00 97.56 97 ARG A O 1
ATOM 743 N N . PRO A 1 98 ? -11.958 -3.781 -6.867 1.00 96.00 98 PRO A N 1
ATOM 744 C CA . PRO A 1 98 ? -12.854 -4.813 -6.339 1.00 96.00 98 PRO A CA 1
ATOM 745 C C . PRO A 1 98 ? -12.402 -6.258 -6.595 1.00 96.00 98 PRO A C 1
ATOM 747 O O . PRO A 1 98 ? -12.827 -7.165 -5.889 1.00 96.00 98 PRO A O 1
ATOM 750 N N . ASP A 1 99 ? -11.548 -6.478 -7.596 1.00 94.75 99 ASP A N 1
ATOM 751 C CA . ASP A 1 99 ? -10.970 -7.785 -7.928 1.00 94.75 99 ASP A CA 1
ATOM 752 C C . ASP A 1 99 ? -9.735 -8.143 -7.078 1.00 94.75 99 ASP A C 1
ATOM 754 O O . ASP A 1 99 ? -9.119 -9.182 -7.299 1.00 94.75 99 ASP A O 1
ATOM 758 N N . GLY A 1 100 ? -9.373 -7.302 -6.103 1.00 94.19 100 GLY A N 1
ATOM 759 C CA . GLY A 1 100 ? -8.253 -7.521 -5.189 1.00 94.19 100 GLY A CA 1
ATOM 760 C C . GLY A 1 100 ? -6.903 -7.028 -5.707 1.00 94.19 100 GLY A C 1
ATOM 761 O O . GLY A 1 100 ? -5.928 -7.065 -4.958 1.00 94.19 100 GLY A O 1
ATOM 762 N N . ARG A 1 101 ? -6.828 -6.531 -6.947 1.00 96.25 101 ARG A N 1
ATOM 763 C CA . ARG A 1 101 ? -5.603 -5.923 -7.477 1.00 96.25 101 ARG A CA 1
ATOM 764 C C . ARG A 1 101 ? -5.410 -4.529 -6.906 1.00 96.25 101 ARG A C 1
ATOM 766 O O . ARG A 1 101 ? -6.369 -3.774 -6.742 1.00 96.25 101 ARG A O 1
ATOM 773 N N . ILE A 1 102 ? -4.162 -4.169 -6.636 1.00 97.31 102 ILE A N 1
ATOM 774 C CA . ILE A 1 102 ? -3.819 -2.855 -6.091 1.00 97.31 102 ILE A CA 1
ATOM 775 C C . ILE A 1 102 ? -2.806 -2.211 -7.021 1.00 97.31 102 ILE A C 1
ATOM 777 O O . ILE A 1 102 ? -1.639 -2.591 -7.036 1.00 97.31 102 ILE A O 1
ATOM 781 N N . PHE A 1 103 ? -3.253 -1.242 -7.810 1.00 96.38 103 PHE A N 1
ATOM 782 C CA . PHE A 1 103 ? -2.382 -0.487 -8.699 1.00 96.38 103 PHE A CA 1
ATOM 783 C C . PHE A 1 103 ? -1.603 0.543 -7.894 1.00 96.38 103 PHE A C 1
ATOM 785 O O . PHE A 1 103 ? -2.167 1.234 -7.045 1.00 96.38 103 PHE A O 1
ATOM 792 N N . VAL A 1 104 ? -0.309 0.652 -8.174 1.00 94.94 104 VAL A N 1
ATOM 793 C CA . VAL A 1 104 ? 0.577 1.603 -7.510 1.00 94.94 104 VAL A CA 1
ATOM 794 C C . VAL A 1 104 ? 1.387 2.339 -8.560 1.00 94.94 104 VAL A C 1
ATOM 796 O O . VAL A 1 104 ? 2.047 1.744 -9.417 1.00 94.94 104 VAL A O 1
ATOM 799 N N . THR A 1 105 ? 1.342 3.660 -8.479 1.00 91.44 105 THR A N 1
ATOM 800 C CA . THR A 1 105 ? 2.225 4.537 -9.239 1.00 91.44 105 THR A CA 1
ATOM 801 C C . THR A 1 105 ? 3.408 4.924 -8.365 1.00 91.44 105 THR A C 1
ATOM 803 O O . THR A 1 105 ? 3.288 5.085 -7.145 1.00 91.44 105 THR A O 1
ATOM 806 N N . THR A 1 106 ? 4.571 5.072 -8.994 1.00 88.12 106 THR A N 1
ATOM 807 C CA . THR A 1 106 ? 5.800 5.491 -8.323 1.00 88.12 106 THR A CA 1
ATOM 808 C C . THR A 1 106 ? 6.543 6.514 -9.180 1.00 88.12 106 THR A C 1
ATOM 810 O O . THR A 1 106 ? 6.163 6.778 -10.320 1.00 88.12 106 THR A O 1
ATOM 813 N N . GLU A 1 107 ? 7.623 7.101 -8.665 1.00 82.50 107 GLU A N 1
ATOM 814 C CA . GLU A 1 107 ? 8.439 8.047 -9.446 1.00 82.50 107 GLU A CA 1
ATOM 815 C C . GLU A 1 107 ? 9.100 7.429 -10.689 1.00 82.50 107 GLU A C 1
ATOM 817 O O . GLU A 1 107 ? 9.426 8.145 -11.636 1.00 82.50 107 GLU A O 1
ATOM 822 N N . ARG A 1 108 ? 9.383 6.120 -10.666 1.00 82.88 108 ARG A N 1
ATOM 823 C CA . ARG A 1 108 ? 10.208 5.440 -11.686 1.00 82.88 108 ARG A CA 1
ATOM 824 C C . ARG A 1 108 ? 9.598 4.156 -12.228 1.00 82.88 108 ARG A C 1
ATOM 826 O O . ARG A 1 108 ? 10.195 3.528 -13.097 1.00 82.88 108 ARG A O 1
ATOM 833 N N . ASP A 1 109 ? 8.449 3.775 -11.696 1.00 87.50 109 ASP A N 1
ATOM 834 C CA . ASP A 1 109 ? 7.733 2.557 -12.032 1.00 87.50 109 ASP A CA 1
ATOM 835 C C . ASP A 1 109 ? 6.217 2.779 -11.966 1.00 87.50 109 ASP A C 1
ATOM 837 O O . ASP A 1 109 ? 5.729 3.658 -11.250 1.00 87.50 109 ASP A O 1
ATOM 841 N N . PHE A 1 110 ? 5.479 1.947 -12.683 1.00 89.94 110 PHE A N 1
ATOM 842 C CA . PHE A 1 110 ? 4.039 1.793 -12.577 1.00 89.94 110 PHE A CA 1
ATOM 843 C C . PHE A 1 110 ? 3.754 0.299 -12.559 1.00 89.94 110 PHE A C 1
ATOM 845 O O . PHE A 1 110 ? 4.197 -0.421 -13.451 1.00 89.94 110 PHE A O 1
ATOM 852 N N . GLY A 1 111 ? 3.031 -0.169 -11.550 1.00 92.50 111 GLY A N 1
ATOM 853 C CA . GLY A 1 111 ? 2.809 -1.593 -11.363 1.00 92.50 111 GLY A CA 1
ATOM 854 C C . GLY A 1 111 ? 1.575 -1.898 -10.537 1.00 92.50 111 GLY A C 1
ATOM 855 O O . GLY A 1 111 ? 0.752 -1.022 -10.257 1.00 92.50 111 GLY A O 1
ATOM 856 N N . LEU A 1 112 ? 1.447 -3.160 -10.152 1.00 94.44 112 LEU A N 1
ATOM 857 C CA . LEU A 1 112 ? 0.400 -3.597 -9.250 1.00 94.44 112 LEU A CA 1
ATOM 858 C C . LEU A 1 112 ? 0.881 -4.654 -8.263 1.00 94.44 112 LEU A C 1
ATOM 860 O O . LEU A 1 112 ? 1.805 -5.417 -8.529 1.00 94.44 112 LEU A O 1
ATOM 864 N N . PHE A 1 113 ? 0.190 -4.712 -7.136 1.00 95.75 113 PHE A N 1
ATOM 865 C CA . PHE A 1 113 ? 0.214 -5.843 -6.232 1.00 95.75 113 PHE A CA 1
ATOM 866 C C . PHE A 1 113 ? -0.945 -6.789 -6.552 1.00 95.75 113 PHE A C 1
ATOM 868 O O . PHE A 1 113 ? -2.096 -6.356 -6.674 1.00 95.75 113 PHE A O 1
ATOM 875 N N . GLU A 1 114 ? -0.632 -8.079 -6.653 1.00 95.31 114 GLU A N 1
ATOM 876 C CA . GLU A 1 114 ? -1.600 -9.170 -6.814 1.00 95.31 114 GLU A CA 1
ATOM 877 C C . GLU A 1 114 ? -1.420 -10.201 -5.707 1.00 95.31 114 GLU A C 1
ATOM 879 O O . GLU A 1 114 ? -0.332 -10.326 -5.148 1.00 95.31 114 GLU A O 1
ATOM 884 N N . ALA A 1 115 ? -2.486 -10.932 -5.382 1.00 93.12 115 ALA A N 1
ATOM 885 C CA . ALA A 1 115 ? -2.401 -12.009 -4.408 1.00 93.12 115 ALA A CA 1
ATOM 886 C C . ALA A 1 115 ? -1.393 -13.073 -4.866 1.00 93.12 115 ALA A C 1
ATOM 888 O O . ALA A 1 115 ? -1.419 -13.493 -6.022 1.00 93.12 115 ALA A O 1
ATOM 889 N N . ASP A 1 116 ? -0.525 -13.507 -3.955 1.00 91.50 116 ASP A N 1
ATOM 890 C CA . ASP A 1 116 ? 0.356 -14.651 -4.186 1.00 91.50 116 ASP A CA 1
ATOM 891 C C . ASP A 1 116 ? -0.257 -15.955 -3.642 1.00 91.50 116 ASP A C 1
ATOM 893 O O . ASP A 1 116 ? -1.239 -15.949 -2.892 1.00 91.50 116 ASP A O 1
ATOM 897 N N . ASP A 1 117 ? 0.355 -17.092 -3.980 1.00 90.88 117 ASP A N 1
ATOM 898 C CA . ASP A 1 117 ? -0.096 -18.425 -3.550 1.00 90.88 117 ASP A CA 1
ATOM 899 C C . ASP A 1 117 ? -0.037 -18.640 -2.023 1.00 90.88 117 ASP A C 1
ATOM 901 O O . ASP A 1 117 ? -0.527 -19.645 -1.506 1.00 90.88 117 ASP A O 1
ATOM 905 N N . ARG A 1 118 ? 0.584 -17.719 -1.278 1.00 88.50 118 ARG A N 1
ATOM 906 C CA . ARG A 1 118 ? 0.727 -17.756 0.185 1.00 88.50 118 ARG A CA 1
ATOM 907 C C . ARG A 1 118 ? -0.263 -16.822 0.883 1.00 88.50 118 ARG A C 1
ATOM 909 O O . ARG A 1 118 ? -0.201 -16.686 2.104 1.00 88.50 118 ARG A O 1
ATOM 916 N N . GLY A 1 119 ? -1.167 -16.185 0.136 1.00 83.06 119 GLY A N 1
ATOM 917 C CA . GLY A 1 119 ? -2.126 -15.210 0.661 1.00 83.06 119 GLY A CA 1
ATOM 918 C C . GLY A 1 119 ? -1.518 -13.835 0.965 1.00 83.06 119 GLY A C 1
ATOM 919 O O . GLY A 1 119 ? -2.163 -13.011 1.621 1.00 83.06 119 GLY A O 1
ATOM 920 N N . GLY A 1 120 ? -0.286 -13.589 0.515 1.00 89.81 120 GLY A N 1
ATOM 921 C CA . GLY A 1 120 ? 0.377 -12.291 0.526 1.00 89.81 120 GLY A CA 1
ATOM 922 C C . GLY A 1 120 ? 0.045 -11.461 -0.713 1.00 89.81 120 GLY A C 1
ATOM 923 O O . GLY A 1 120 ? -0.915 -11.737 -1.432 1.00 89.81 120 GLY A O 1
ATOM 924 N N . LEU A 1 121 ? 0.843 -10.419 -0.948 1.00 93.38 121 LEU A N 1
ATOM 925 C CA . LEU A 1 121 ? 0.788 -9.599 -2.151 1.00 93.38 121 LEU A CA 1
ATOM 926 C C . LEU A 1 121 ? 2.171 -9.564 -2.803 1.00 93.38 121 LEU A C 1
ATOM 928 O O . LEU A 1 121 ? 3.157 -9.210 -2.154 1.00 93.38 121 LEU A O 1
ATOM 932 N N . ALA A 1 122 ? 2.220 -9.872 -4.095 1.00 93.31 122 ALA A N 1
ATOM 933 C CA . ALA A 1 122 ? 3.416 -9.831 -4.921 1.00 93.31 122 ALA A CA 1
ATOM 934 C C . ALA A 1 122 ? 3.386 -8.631 -5.875 1.00 93.31 122 ALA A C 1
ATOM 936 O O . ALA A 1 122 ? 2.371 -8.356 -6.519 1.00 93.31 122 ALA A O 1
ATOM 937 N N . TRP A 1 123 ? 4.517 -7.929 -5.961 1.00 92.75 123 TRP A N 1
ATOM 938 C CA . TRP A 1 123 ? 4.716 -6.802 -6.869 1.00 92.75 123 TRP A CA 1
ATOM 939 C C . TRP A 1 123 ? 4.927 -7.262 -8.313 1.00 92.75 123 TRP A C 1
ATOM 941 O O . TRP A 1 123 ? 5.775 -8.113 -8.582 1.00 92.75 123 TRP A O 1
ATOM 951 N N . HIS A 1 124 ? 4.233 -6.608 -9.239 1.00 91.62 124 HIS A N 1
ATOM 952 C CA . HIS A 1 124 ? 4.395 -6.762 -10.677 1.00 91.62 124 HIS A CA 1
ATOM 953 C C . HIS A 1 124 ? 4.552 -5.384 -11.323 1.00 91.62 124 HIS A C 1
ATOM 955 O O . HIS A 1 124 ? 3.609 -4.591 -11.356 1.00 91.62 124 HIS A O 1
ATOM 961 N N . SER A 1 125 ? 5.740 -5.096 -11.860 1.00 90.62 125 SER A N 1
ATOM 962 C CA . SER A 1 125 ? 5.934 -3.914 -12.706 1.00 90.62 125 SER A CA 1
ATOM 963 C C . SER A 1 125 ? 5.163 -4.091 -14.016 1.00 90.62 125 SER A C 1
ATOM 965 O O . SER A 1 125 ? 5.198 -5.153 -14.639 1.00 90.62 125 SER A O 1
ATOM 967 N N . LEU A 1 126 ? 4.464 -3.038 -14.430 1.00 90.62 126 LEU A N 1
ATOM 968 C CA . LEU A 1 126 ? 3.782 -2.945 -15.720 1.00 90.62 126 LEU A CA 1
ATOM 969 C C . LEU A 1 126 ? 4.595 -2.139 -16.736 1.00 90.62 126 LEU A C 1
ATOM 971 O O . LEU A 1 126 ? 4.176 -2.005 -17.889 1.00 90.62 126 LEU A O 1
ATOM 975 N N . LEU A 1 127 ? 5.748 -1.597 -16.337 1.00 84.50 127 LEU A N 1
ATOM 976 C CA . LEU A 1 127 ? 6.651 -0.960 -17.277 1.00 84.50 127 LEU A CA 1
ATOM 977 C C . LEU A 1 127 ? 7.465 -2.023 -18.021 1.00 84.50 127 LEU A C 1
ATOM 979 O O . LEU A 1 127 ? 7.989 -2.957 -17.409 1.00 84.50 127 LEU A O 1
ATOM 983 N N . PRO A 1 128 ? 7.633 -1.891 -19.350 1.00 73.19 128 PRO A N 1
ATOM 984 C CA . PRO A 1 128 ? 8.633 -2.683 -20.040 1.00 73.19 128 PRO A CA 1
ATOM 985 C C . PRO A 1 128 ? 10.000 -2.339 -19.437 1.00 73.19 128 PRO A C 1
ATOM 987 O O . PRO A 1 128 ? 10.302 -1.168 -19.212 1.00 73.19 128 PRO A O 1
ATOM 990 N N . VAL A 1 129 ? 10.841 -3.356 -19.221 1.00 63.84 129 VAL A N 1
ATOM 991 C CA . VAL A 1 129 ? 12.175 -3.293 -18.576 1.00 63.84 129 VAL A CA 1
ATOM 992 C C . VAL A 1 129 ? 13.105 -2.186 -19.130 1.00 63.84 129 VAL A C 1
ATOM 994 O O . VAL A 1 129 ? 14.129 -1.861 -18.532 1.00 63.84 129 VAL A O 1
ATOM 997 N N . TRP A 1 130 ? 12.759 -1.546 -20.249 1.00 51.62 130 TRP A N 1
ATOM 998 C CA . TRP A 1 130 ? 13.524 -0.480 -20.877 1.00 51.62 130 TRP A CA 1
ATOM 999 C C . TRP A 1 130 ? 12.912 0.917 -20.664 1.00 51.62 130 TRP A C 1
ATOM 1001 O O . TRP A 1 130 ? 12.306 1.493 -21.564 1.00 51.62 130 TRP A O 1
ATOM 1011 N N . ILE A 1 131 ? 13.223 1.540 -19.525 1.00 54.78 131 ILE A N 1
ATOM 1012 C CA . ILE A 1 131 ? 13.353 3.004 -19.448 1.00 54.78 131 ILE A CA 1
ATOM 1013 C C . ILE A 1 131 ? 14.830 3.303 -19.190 1.00 54.78 131 ILE A C 1
ATOM 1015 O O . ILE A 1 131 ? 15.343 3.000 -18.106 1.00 54.78 131 ILE A O 1
ATOM 1019 N N . PRO A 1 132 ? 15.575 3.832 -20.179 1.00 50.19 132 PRO A N 1
ATOM 1020 C CA . PRO A 1 132 ? 16.987 4.090 -19.979 1.00 50.19 132 PRO A CA 1
ATOM 1021 C C . PRO A 1 132 ? 17.142 5.170 -18.906 1.00 50.19 132 PRO A C 1
ATOM 1023 O O . PRO A 1 132 ? 16.531 6.233 -18.978 1.00 50.19 132 PRO A O 1
ATOM 1026 N N . ARG A 1 133 ? 18.010 4.918 -17.916 1.00 46.84 133 ARG A N 1
ATOM 1027 C CA . ARG A 1 133 ? 18.274 5.825 -16.778 1.00 46.84 133 ARG A CA 1
ATOM 1028 C C . ARG A 1 133 ? 18.798 7.214 -17.185 1.00 46.84 133 ARG A C 1
ATOM 1030 O O . ARG A 1 133 ? 18.978 8.070 -16.324 1.00 46.84 133 ARG A O 1
ATOM 1037 N N . ARG A 1 134 ? 19.087 7.427 -18.472 1.00 48.53 134 ARG A N 1
ATOM 1038 C CA . ARG A 1 134 ? 19.424 8.712 -19.091 1.00 48.53 134 ARG A CA 1
ATOM 1039 C C . ARG A 1 134 ? 18.832 8.742 -20.497 1.00 48.53 134 ARG A C 1
ATOM 1041 O O . ARG A 1 134 ? 19.144 7.862 -21.297 1.00 48.53 134 ARG A O 1
ATOM 1048 N N . CYS A 1 135 ? 18.073 9.785 -20.823 1.00 45.75 135 CYS A N 1
ATOM 1049 C CA . CYS A 1 135 ? 17.958 10.201 -22.217 1.00 45.75 135 CYS A CA 1
ATOM 1050 C C . CYS A 1 135 ? 19.366 10.593 -22.696 1.00 45.75 135 CYS A C 1
ATOM 1052 O O . CYS A 1 135 ? 20.013 11.402 -22.022 1.00 45.75 135 CYS A O 1
ATOM 1054 N N . PRO A 1 136 ? 19.885 10.045 -23.809 1.00 48.66 136 PRO A N 1
ATOM 1055 C CA . PRO A 1 136 ? 21.084 10.605 -24.409 1.00 48.66 136 PRO A CA 1
ATOM 1056 C C . PRO A 1 136 ? 20.784 12.062 -24.767 1.00 48.66 136 PRO A C 1
ATOM 1058 O O . PRO A 1 136 ? 19.791 12.358 -25.432 1.00 48.66 136 PRO A O 1
ATOM 1061 N N . SER A 1 137 ? 21.608 12.988 -24.280 1.00 46.19 137 SER A N 1
ATOM 1062 C CA . SER A 1 137 ? 21.484 14.388 -24.668 1.00 46.19 137 SER A CA 1
ATOM 1063 C C . SER A 1 137 ? 21.682 14.505 -26.189 1.00 46.19 137 SER A C 1
ATOM 1065 O O . SER A 1 137 ? 22.508 13.763 -26.746 1.00 46.19 137 SER A O 1
ATOM 1067 N N . PRO A 1 138 ? 20.983 15.438 -26.872 1.00 52.75 138 PRO A N 1
ATOM 1068 C CA . PRO A 1 138 ? 21.079 15.612 -28.329 1.00 52.75 138 PRO A CA 1
ATOM 1069 C C . PRO A 1 138 ? 22.525 15.775 -28.820 1.00 52.75 138 PRO A C 1
ATOM 1071 O O . PRO A 1 138 ? 22.873 15.414 -29.941 1.00 52.75 138 PRO A O 1
ATOM 1074 N N . THR A 1 139 ? 23.398 16.277 -27.949 1.00 47.72 139 THR A N 1
ATOM 1075 C CA . THR A 1 139 ? 24.808 16.556 -28.214 1.00 47.72 139 THR A CA 1
ATOM 1076 C C . THR A 1 139 ? 25.666 15.303 -28.413 1.00 47.72 139 THR A C 1
ATOM 1078 O O . THR A 1 139 ? 26.743 15.397 -28.998 1.00 47.72 139 THR A O 1
ATOM 1081 N N . SER A 1 140 ? 25.217 14.126 -27.964 1.00 47.44 140 SER A N 1
ATOM 1082 C CA . SER A 1 140 ? 25.973 12.872 -28.119 1.00 47.44 140 SER A CA 1
ATOM 1083 C C . SER A 1 140 ? 25.755 12.175 -29.473 1.00 47.44 140 SER A C 1
ATOM 1085 O O . SER A 1 140 ? 26.585 11.366 -29.878 1.00 47.44 140 SER A O 1
ATOM 1087 N N . ALA A 1 141 ? 24.704 12.539 -30.220 1.00 46.94 141 ALA A N 1
ATOM 1088 C CA . ALA A 1 141 ? 24.365 11.928 -31.511 1.00 46.94 141 ALA A CA 1
ATOM 1089 C C . ALA A 1 141 ? 25.117 12.526 -32.722 1.00 46.94 141 ALA A C 1
ATOM 1091 O O . ALA A 1 141 ? 25.027 11.999 -33.827 1.00 46.94 141 ALA A O 1
ATOM 1092 N N . LEU A 1 142 ? 25.880 13.610 -32.534 1.00 43.91 142 LEU A N 1
ATOM 1093 C CA . LEU A 1 142 ? 26.546 14.349 -33.620 1.00 43.91 142 LEU A CA 1
ATOM 1094 C C . LEU A 1 142 ? 28.009 13.944 -33.882 1.00 43.91 142 LEU A C 1
ATOM 1096 O O . LEU A 1 142 ? 28.673 14.555 -34.716 1.00 43.91 142 LEU A O 1
ATOM 1100 N N . ARG A 1 143 ? 28.539 12.915 -33.209 1.00 40.81 143 ARG A N 1
ATOM 1101 C CA . ARG A 1 143 ? 29.915 12.434 -33.434 1.00 40.81 143 ARG A CA 1
ATOM 1102 C C . ARG A 1 143 ? 29.940 10.953 -33.783 1.00 40.81 143 ARG A C 1
ATOM 1104 O O . ARG A 1 143 ? 30.339 10.154 -32.949 1.00 40.81 143 ARG A O 1
ATOM 1111 N N . SER A 1 144 ? 29.506 10.600 -34.994 1.00 35.22 144 SER A N 1
ATOM 1112 C CA . SER A 1 144 ? 29.953 9.421 -35.769 1.00 35.22 144 SER A CA 1
ATOM 1113 C C . SER A 1 144 ? 29.159 9.333 -37.083 1.00 35.22 144 SER A C 1
ATOM 1115 O O . SER A 1 144 ? 28.026 8.849 -37.066 1.00 35.22 144 SER A O 1
ATOM 1117 N N . PRO A 1 145 ? 29.696 9.754 -38.243 1.00 40.84 145 PRO A N 1
ATOM 1118 C CA . PRO A 1 145 ? 29.113 9.357 -39.514 1.00 40.84 145 PRO A CA 1
ATOM 1119 C C . PRO A 1 145 ? 29.518 7.900 -39.778 1.00 40.84 145 PRO A C 1
ATOM 1121 O O . PRO A 1 145 ? 30.681 7.620 -40.048 1.00 40.84 145 PRO A O 1
ATOM 1124 N N . GLY A 1 146 ? 28.570 6.965 -39.670 1.00 45.09 146 GLY A N 1
ATOM 1125 C CA . GLY A 1 146 ? 28.773 5.588 -40.140 1.00 45.09 146 GLY A CA 1
ATOM 1126 C C . GLY A 1 146 ? 28.539 4.476 -39.119 1.00 45.09 146 GLY A C 1
ATOM 1127 O O . GLY A 1 146 ? 29.426 3.667 -38.880 1.00 45.09 146 GLY A O 1
ATOM 1128 N N . ARG A 1 147 ? 27.334 4.399 -38.547 1.00 39.50 147 ARG A N 1
ATOM 1129 C CA . ARG A 1 147 ? 26.622 3.140 -38.240 1.00 39.50 147 ARG A CA 1
ATOM 1130 C C . ARG A 1 147 ? 25.253 3.501 -37.680 1.00 39.50 147 ARG A C 1
ATOM 1132 O O . ARG A 1 147 ? 25.116 3.797 -36.498 1.00 39.50 147 ARG A O 1
ATOM 1139 N N . MET A 1 148 ? 24.227 3.472 -38.527 1.00 35.84 148 MET A N 1
ATOM 1140 C CA . MET A 1 148 ? 22.873 3.311 -38.008 1.00 35.84 148 MET A CA 1
ATOM 1141 C C . MET A 1 148 ? 22.787 1.885 -37.468 1.00 35.84 148 MET A C 1
ATOM 1143 O O . MET A 1 148 ? 22.853 0.923 -38.232 1.00 35.84 148 MET A O 1
ATOM 1147 N N . ALA A 1 149 ? 22.702 1.743 -36.148 1.00 38.84 149 ALA A N 1
ATOM 1148 C CA . ALA A 1 149 ? 22.248 0.497 -35.561 1.00 38.84 149 ALA A CA 1
ATOM 1149 C C . ALA A 1 149 ? 20.787 0.299 -35.991 1.00 38.84 149 ALA A C 1
ATOM 1151 O O . ALA A 1 149 ? 19.919 1.120 -35.690 1.00 38.84 149 ALA A O 1
ATOM 1152 N N . SER A 1 150 ? 20.543 -0.773 -36.741 1.00 42.00 150 SER A N 1
ATOM 1153 C CA . SER A 1 150 ? 19.214 -1.312 -37.021 1.00 42.00 150 SER A CA 1
ATOM 1154 C C . SER A 1 150 ? 18.512 -1.597 -35.691 1.00 42.00 150 SER A C 1
ATOM 1156 O O . SER A 1 150 ? 18.786 -2.613 -35.059 1.00 42.00 150 SER A O 1
ATOM 1158 N N . GLY A 1 151 ? 17.650 -0.690 -35.236 1.00 37.88 151 GLY A N 1
ATOM 1159 C CA . GLY A 1 151 ? 16.929 -0.865 -33.973 1.00 37.88 151 GLY A CA 1
ATOM 1160 C C . GLY A 1 151 ? 15.909 0.221 -33.638 1.00 37.88 151 GLY A C 1
ATOM 1161 O O . GLY A 1 151 ? 14.987 -0.038 -32.877 1.00 37.88 151 GLY A O 1
ATOM 1162 N N . CYS A 1 152 ? 15.998 1.410 -34.237 1.00 40.91 152 CYS A N 1
ATOM 1163 C CA . CYS A 1 152 ? 15.029 2.479 -33.987 1.00 40.91 152 CYS A CA 1
ATOM 1164 C C . CYS A 1 152 ? 13.968 2.547 -35.092 1.00 40.91 152 CYS A C 1
ATOM 1166 O O . CYS A 1 152 ? 13.939 3.491 -35.877 1.00 40.91 152 CYS A O 1
ATOM 1168 N N . VAL A 1 153 ? 13.077 1.556 -35.145 1.00 37.56 153 VAL A N 1
ATOM 1169 C CA . VAL A 1 153 ? 11.776 1.718 -35.808 1.00 37.56 153 VAL A CA 1
ATOM 1170 C C . VAL A 1 153 ? 10.727 1.826 -34.704 1.00 37.56 153 VAL A C 1
ATOM 1172 O O . VAL A 1 153 ? 10.416 0.840 -34.051 1.00 37.56 153 VAL A O 1
ATOM 1175 N N . GLY A 1 154 ? 10.196 3.034 -34.483 1.00 41.06 154 GLY A N 1
ATOM 1176 C CA . GLY A 1 154 ? 8.869 3.185 -33.871 1.00 41.06 154 GLY A CA 1
ATOM 1177 C C . GLY A 1 154 ? 8.739 3.776 -32.464 1.00 41.06 154 GLY A C 1
ATOM 1178 O O . GLY A 1 154 ? 7.635 3.734 -31.938 1.00 41.06 154 GLY A O 1
ATOM 1179 N N . ALA A 1 155 ? 9.762 4.382 -31.855 1.00 37.88 155 ALA A N 1
ATOM 1180 C CA . ALA A 1 155 ? 9.592 5.065 -30.563 1.00 37.88 155 ALA A CA 1
ATOM 1181 C C . ALA A 1 155 ? 9.783 6.582 -30.692 1.00 37.88 155 ALA A C 1
ATOM 1183 O O . ALA A 1 155 ? 10.815 7.137 -30.321 1.00 37.88 155 ALA A O 1
ATOM 1184 N N . ARG A 1 156 ? 8.763 7.275 -31.212 1.00 37.12 156 ARG A N 1
ATOM 1185 C CA . ARG A 1 156 ? 8.555 8.686 -30.860 1.00 37.12 156 ARG A CA 1
ATOM 1186 C C . ARG A 1 156 ? 7.780 8.729 -29.551 1.00 37.12 156 ARG A C 1
ATOM 1188 O O . ARG A 1 156 ? 6.570 8.902 -29.545 1.00 37.12 156 ARG A O 1
ATOM 1195 N N . VAL A 1 157 ? 8.503 8.583 -28.452 1.00 40.22 157 VAL A N 1
ATOM 1196 C CA . VAL A 1 157 ? 8.156 9.285 -27.218 1.00 40.22 157 VAL A CA 1
ATOM 1197 C C . VAL A 1 157 ? 9.385 10.114 -26.890 1.00 40.22 157 VAL A C 1
ATOM 1199 O O . VAL A 1 157 ? 10.292 9.688 -26.183 1.00 40.22 157 VAL A O 1
ATOM 1202 N N . CYS A 1 158 ? 9.461 11.267 -27.546 1.00 34.25 158 CYS A N 1
ATOM 1203 C CA . CYS A 1 158 ? 10.315 12.353 -27.103 1.00 34.25 158 CYS A CA 1
ATOM 1204 C C . CYS A 1 158 ? 9.436 13.242 -26.224 1.00 34.25 158 CYS A C 1
ATOM 1206 O O . CYS A 1 158 ? 8.352 13.625 -26.667 1.00 34.25 158 CYS A O 1
ATOM 1208 N N . CYS A 1 159 ? 9.886 13.510 -24.998 1.00 36.84 159 CYS A N 1
ATOM 1209 C CA . CYS A 1 159 ? 9.438 14.678 -24.247 1.00 36.84 159 CYS A CA 1
ATOM 1210 C C . CYS A 1 159 ? 9.685 15.958 -25.054 1.00 36.84 159 CYS A C 1
ATOM 1212 O O . CYS A 1 159 ? 10.684 15.981 -25.816 1.00 36.84 159 CYS A O 1
#